Protein AF-A0A6A7RYR0-F1 (afdb_monomer)

Radius of gyration: 23.2 Å; Cα contacts (8 Å, |Δi|>4): 75; chains: 1; bounding box: 50×31×77 Å

Secondary structure (DSSP, 8-state):
-HHHHHHHHHHHHHHHHTTHHHHHHHHHHHHHHHHHHHHHHHHHHTHHHHHHHHHTT--HHHHHHHHHHHHHHHHHHHHHHHHHHHHHHHHHIIIIIHHHHHSS-------HHHHHHHHHHHHHHHHHHHHHHHHHHHHSHHHHHHHTT-

Solvent-accessible surface area (backbone atoms only — not comparable to full-atom values): 8201 Å² total; per-residue (Å²): 111,74,70,60,55,52,52,53,53,50,55,56,52,50,58,69,53,52,64,51,55,60,52,51,50,50,52,51,49,53,53,50,51,51,51,38,51,52,48,33,49,58,49,62,77,40,40,66,60,55,40,55,46,44,73,75,67,52,56,71,64,58,56,39,51,51,45,31,50,51,31,43,50,54,46,50,52,51,48,54,52,50,51,54,50,50,52,51,52,52,47,43,45,31,71,52,49,33,37,72,75,69,72,46,78,61,81,90,77,78,60,59,68,61,53,52,50,52,50,51,51,51,50,52,48,32,42,51,33,19,51,50,35,38,56,51,55,70,66,51,50,68,61,53,61,58,62,74,73,111

Foldseek 3Di:
DVVVVVVVVVVVVVVVCVVVVVVVVVVLVVVLVVLLVVLLVVLVVCLVVLLVVVVVPDDLVVSLVVSLVVLLVVLVVVLVVVVVVVLVVLCCCQPPVCCVPPVDGDDSDDPVVVSVVSSVVSSVSSNVSSNVSSVVSVVPNPVVVVVVVD

InterPro domains:
  IPR003838 ABC3 transporter permease, C-terminal [PF02687] (27-141)
  IPR051447 Lipoprotein-releasing system transmembrane protein [PTHR30489] (19-147)

Nearest PDB structures (foldseek):
  8igq-assembly1_C  TM=5.993E-01  e=2.215E-01  Mycobacterium tuberculosis
  8idb-assembly1_C  TM=4.844E-01  e=6.840E-01  Mycobacterium tuberculosis

pLDDT: mean 84.67, std 11.2, range [43.19, 96.69]

Sequence (150 aa):
DSATIRRLSLSIFDKSFAVTYPLEAAAMLIGLFGLAVTLAASVWLRARELATLGALGFDRRMLSHAVMLEGALIAAVGLLIGLACGVAIGAILTHVVNPQAFHWRMALAIPWTAVCAGAAITLAAAVLASRYAARQATRLPVAQVLANAQ

Mean predicted aligned error: 8.25 Å

Structure (mmCIF, N/CA/C/O backbone):
data_AF-A0A6A7RYR0-F1
#
_entry.id   AF-A0A6A7RYR0-F1
#
loop_
_atom_site.group_PDB
_atom_site.id
_atom_site.type_symbol
_atom_site.label_atom_id
_atom_site.label_alt_id
_atom_site.label_comp_id
_atom_site.label_asym_id
_atom_site.label_entity_id
_atom_site.label_seq_id
_atom_site.pdbx_PDB_ins_code
_atom_site.Cartn_x
_atom_site.Cartn_y
_atom_site.Cartn_z
_atom_site.occupancy
_atom_site.B_iso_or_equiv
_atom_site.auth_seq_id
_atom_site.auth_comp_id
_atom_site.auth_asym_id
_atom_site.auth_atom_id
_atom_site.pdbx_PDB_model_num
ATOM 1 N N . ASP A 1 1 ? 23.638 -19.159 -36.332 1.00 68.44 1 ASP A N 1
ATOM 2 C CA . ASP A 1 1 ? 22.183 -18.934 -36.321 1.00 68.44 1 ASP A CA 1
ATOM 3 C C . ASP A 1 1 ? 21.849 -17.746 -35.413 1.00 68.44 1 ASP A C 1
ATOM 5 O O . ASP A 1 1 ? 21.912 -17.857 -34.190 1.00 68.44 1 ASP A O 1
ATOM 9 N N . SER A 1 2 ? 21.634 -16.561 -35.991 1.00 74.62 2 SER A N 1
ATOM 10 C CA . SER A 1 2 ? 21.594 -15.277 -35.259 1.00 74.62 2 SER A CA 1
ATOM 11 C C . SER A 1 2 ? 20.428 -15.169 -34.264 1.00 74.62 2 SER A C 1
ATOM 13 O O . SER A 1 2 ? 20.521 -14.451 -33.268 1.00 74.62 2 SER A O 1
ATOM 15 N N . ALA A 1 3 ? 19.349 -15.927 -34.484 1.00 79.38 3 ALA A N 1
ATOM 16 C CA . ALA A 1 3 ? 18.206 -15.999 -33.574 1.00 79.38 3 ALA A CA 1
ATOM 17 C C . ALA A 1 3 ? 18.553 -16.692 -32.244 1.00 79.38 3 ALA A C 1
ATOM 19 O O . ALA A 1 3 ? 18.095 -16.263 -31.183 1.00 79.38 3 ALA A O 1
ATOM 20 N N . THR A 1 4 ? 19.398 -17.723 -32.284 1.00 79.44 4 THR A N 1
ATOM 21 C CA . THR A 1 4 ? 19.817 -18.490 -31.102 1.00 79.44 4 THR A CA 1
ATOM 22 C C . THR A 1 4 ? 20.769 -17.678 -30.230 1.00 79.44 4 THR A C 1
ATOM 24 O O . THR A 1 4 ? 20.585 -17.629 -29.015 1.00 79.44 4 THR A O 1
ATOM 27 N N . ILE A 1 5 ? 21.713 -16.952 -30.845 1.00 80.94 5 ILE A N 1
ATOM 28 C CA . ILE A 1 5 ? 22.624 -16.046 -30.126 1.00 80.94 5 ILE A CA 1
ATOM 29 C C . ILE A 1 5 ? 21.841 -14.909 -29.455 1.00 80.94 5 ILE A C 1
ATOM 31 O O . ILE A 1 5 ? 22.053 -14.648 -28.276 1.00 80.94 5 ILE A O 1
ATOM 35 N N . ARG A 1 6 ? 20.858 -14.303 -30.140 1.00 78.44 6 ARG A N 1
ATOM 36 C CA . ARG A 1 6 ? 20.008 -13.253 -29.549 1.00 78.44 6 ARG A CA 1
ATOM 37 C C . ARG A 1 6 ? 19.206 -13.743 -28.337 1.00 78.44 6 ARG A C 1
ATOM 39 O O . ARG A 1 6 ? 19.122 -13.024 -27.347 1.00 78.44 6 ARG A O 1
ATOM 46 N N . ARG A 1 7 ? 18.627 -14.951 -28.382 1.00 81.94 7 ARG A N 1
ATOM 47 C CA . ARG A 1 7 ? 17.884 -15.530 -27.240 1.00 81.94 7 ARG A CA 1
ATOM 48 C C . ARG A 1 7 ? 18.799 -15.847 -26.058 1.00 81.94 7 ARG A C 1
ATOM 50 O O . ARG A 1 7 ? 18.430 -15.566 -24.922 1.00 81.94 7 ARG A O 1
ATOM 57 N N . LEU A 1 8 ? 19.993 -16.380 -26.326 1.00 81.25 8 LEU A N 1
ATOM 58 C CA . LEU A 1 8 ? 21.016 -16.613 -25.305 1.00 81.25 8 LEU A CA 1
ATOM 59 C C . LEU A 1 8 ? 21.443 -15.298 -24.639 1.00 81.25 8 LEU A C 1
ATOM 61 O O . LEU A 1 8 ? 21.402 -15.216 -23.413 1.00 81.25 8 LEU A O 1
ATOM 65 N N . SER A 1 9 ? 21.741 -14.254 -25.422 1.00 80.56 9 SER A N 1
ATOM 66 C CA . SER A 1 9 ? 22.081 -12.923 -24.901 1.00 80.56 9 SER A CA 1
ATOM 67 C C . SER A 1 9 ? 20.959 -12.317 -24.055 1.00 80.56 9 SER A C 1
ATOM 69 O O . SER A 1 9 ? 21.240 -11.820 -22.968 1.00 80.56 9 SER A O 1
ATOM 71 N N . LEU A 1 10 ? 19.698 -12.403 -24.499 1.00 80.19 10 LEU A N 1
ATOM 72 C CA . LEU A 1 10 ? 18.553 -11.904 -23.727 1.00 80.19 10 LEU A CA 1
ATOM 73 C C . LEU A 1 10 ? 18.361 -12.682 -22.417 1.00 80.19 10 LEU A C 1
ATOM 75 O O . LEU A 1 10 ? 18.177 -12.070 -21.376 1.00 80.19 10 LEU A O 1
ATOM 79 N N . SER A 1 11 ? 18.512 -14.010 -22.421 1.00 79.19 11 SER A N 1
ATOM 80 C CA . SER A 1 11 ? 18.363 -14.812 -21.196 1.00 79.19 11 SER A CA 1
ATOM 81 C C . SER A 1 11 ? 19.460 -14.567 -20.150 1.00 79.19 11 SER A C 1
ATOM 83 O O . SER A 1 11 ? 19.214 -14.680 -18.949 1.00 79.19 11 SER A O 1
ATOM 85 N N . ILE A 1 12 ? 20.685 -14.256 -20.594 1.00 77.75 12 ILE A N 1
ATOM 86 C CA . ILE A 1 12 ? 21.796 -13.892 -19.704 1.00 77.75 12 ILE A CA 1
ATOM 87 C C . ILE A 1 12 ? 21.543 -12.498 -19.127 1.00 77.75 12 ILE A C 1
ATOM 89 O O . ILE A 1 12 ? 21.713 -12.300 -17.927 1.00 77.75 12 ILE A O 1
ATOM 93 N N . PHE A 1 13 ? 21.073 -11.569 -19.962 1.00 75.94 13 PHE A N 1
ATOM 94 C CA . PHE A 1 13 ? 20.689 -10.225 -19.544 1.00 75.94 13 PHE A CA 1
ATOM 95 C C . PHE A 1 13 ? 19.556 -10.257 -18.506 1.00 75.94 13 PHE A C 1
ATOM 97 O O . PHE A 1 13 ? 19.715 -9.690 -17.430 1.00 75.94 13 PHE A O 1
ATOM 104 N N . ASP A 1 14 ? 18.476 -11.006 -18.748 1.00 78.50 14 ASP A N 1
ATOM 105 C CA . ASP A 1 14 ? 17.348 -11.138 -17.811 1.00 78.50 14 ASP A CA 1
ATOM 106 C C . ASP A 1 14 ? 17.788 -11.669 -16.438 1.00 78.50 14 ASP A C 1
ATOM 108 O O . ASP A 1 14 ? 17.335 -11.187 -15.399 1.00 78.50 14 ASP A O 1
ATOM 112 N N . LYS A 1 15 ? 18.728 -12.624 -16.404 1.00 79.62 15 LYS A N 1
ATOM 113 C CA . LYS A 1 15 ? 19.291 -13.139 -15.145 1.00 79.62 15 LYS A CA 1
ATOM 114 C C . LYS A 1 15 ? 20.058 -12.076 -14.362 1.00 79.62 15 LYS A C 1
ATOM 116 O O . LYS A 1 15 ? 20.001 -12.093 -13.135 1.00 79.62 15 LYS A O 1
ATOM 121 N N . SER A 1 16 ? 20.746 -11.153 -15.034 1.00 76.94 16 SER A N 1
ATOM 122 C CA . SER A 1 16 ? 21.435 -10.043 -14.365 1.00 76.94 16 SER A CA 1
ATOM 123 C C . SER A 1 16 ? 20.457 -9.065 -13.706 1.00 76.94 16 SER A C 1
ATOM 125 O O . SER A 1 16 ? 20.764 -8.552 -12.634 1.00 76.94 16 SER A O 1
ATOM 127 N N . PHE A 1 17 ? 19.268 -8.856 -14.283 1.00 75.50 17 PHE A N 1
ATOM 128 C CA . PHE A 1 17 ? 18.212 -8.030 -13.675 1.00 75.50 17 PHE A CA 1
ATOM 129 C C . PHE A 1 17 ? 17.339 -8.791 -12.671 1.00 75.50 17 PHE A C 1
ATOM 131 O O . PHE A 1 17 ? 16.654 -8.171 -11.858 1.00 75.50 17 PHE A O 1
ATOM 138 N N . ALA A 1 18 ? 17.398 -10.126 -12.654 1.00 83.19 18 ALA A N 1
ATOM 139 C CA . ALA A 1 18 ? 16.584 -10.943 -11.759 1.00 83.19 18 ALA A CA 1
ATOM 140 C C . ALA A 1 18 ? 16.847 -10.671 -10.269 1.00 83.19 18 ALA A C 1
ATOM 142 O O . ALA A 1 18 ? 15.956 -10.870 -9.448 1.00 83.19 18 ALA A O 1
ATOM 143 N N . VAL A 1 19 ? 18.044 -10.185 -9.917 1.00 87.38 19 VAL A N 1
ATOM 144 C CA . VAL A 1 19 ? 18.402 -9.800 -8.541 1.00 87.38 19 VAL A CA 1
ATOM 145 C C . VAL A 1 19 ? 17.624 -8.576 -8.043 1.00 87.38 19 VAL A C 1
ATOM 147 O O . VAL A 1 19 ? 17.463 -8.394 -6.838 1.00 87.38 19 VAL A O 1
ATOM 150 N N . THR A 1 20 ? 17.094 -7.750 -8.947 1.00 87.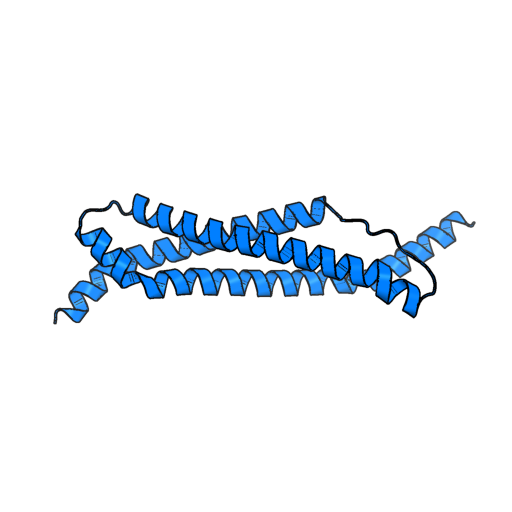88 20 THR A N 1
ATOM 151 C CA . THR A 1 20 ? 16.313 -6.565 -8.581 1.00 87.88 20 THR A CA 1
ATOM 152 C C . THR A 1 20 ? 14.925 -6.940 -8.061 1.00 87.88 20 THR A C 1
ATOM 154 O O . THR A 1 20 ? 14.461 -6.313 -7.114 1.00 87.88 20 THR A O 1
ATOM 157 N N . TYR A 1 21 ? 14.293 -7.996 -8.583 1.00 87.62 21 TYR A N 1
ATOM 158 C CA . TYR A 1 21 ? 12.962 -8.433 -8.136 1.00 87.62 21 TYR A CA 1
ATOM 159 C C . TYR A 1 21 ? 12.869 -8.792 -6.640 1.00 87.62 21 TYR A C 1
ATOM 161 O O . TYR A 1 21 ? 11.939 -8.326 -5.982 1.00 87.62 21 TYR A O 1
ATOM 169 N N . PRO A 1 22 ? 13.785 -9.581 -6.041 1.00 91.38 22 PRO A N 1
ATOM 170 C CA . PRO A 1 22 ? 13.735 -9.842 -4.605 1.00 91.38 22 PRO A CA 1
ATOM 171 C C . PRO A 1 22 ? 14.035 -8.589 -3.773 1.00 91.38 22 PRO A C 1
ATOM 173 O O . PRO A 1 22 ? 13.458 -8.437 -2.698 1.00 91.38 22 PRO A O 1
ATOM 176 N N . LEU A 1 23 ? 14.886 -7.674 -4.258 1.00 92.88 23 LEU A N 1
ATOM 177 C CA . LEU A 1 23 ? 15.144 -6.403 -3.576 1.00 92.88 23 LEU A CA 1
ATOM 178 C C . LEU A 1 23 ? 13.904 -5.498 -3.589 1.00 92.88 23 LEU A C 1
ATOM 180 O O . LEU A 1 23 ? 13.560 -4.911 -2.565 1.00 92.88 23 LEU A O 1
ATOM 184 N N . GLU A 1 24 ? 13.207 -5.429 -4.722 1.00 90.50 24 GLU A N 1
ATOM 185 C CA . GLU A 1 24 ? 11.920 -4.748 -4.863 1.00 90.50 24 GLU A CA 1
ATOM 186 C C . GLU A 1 24 ? 10.878 -5.348 -3.912 1.00 90.50 24 GLU A C 1
ATOM 188 O O . GLU A 1 24 ? 10.244 -4.617 -3.152 1.00 90.50 24 GLU A O 1
ATOM 193 N N . ALA A 1 25 ? 10.754 -6.677 -3.882 1.00 91.56 25 ALA A N 1
ATOM 194 C CA . ALA A 1 25 ? 9.840 -7.367 -2.979 1.00 91.56 25 ALA A CA 1
ATOM 195 C C . ALA A 1 25 ? 10.162 -7.074 -1.504 1.00 91.56 25 ALA A C 1
ATOM 197 O O . ALA A 1 25 ? 9.257 -6.795 -0.718 1.00 91.56 25 ALA A O 1
ATOM 198 N N . ALA A 1 26 ? 11.442 -7.075 -1.122 1.00 95.56 26 ALA A N 1
ATOM 199 C CA . ALA A 1 26 ? 11.870 -6.719 0.228 1.00 95.56 26 ALA A CA 1
ATOM 200 C C . ALA A 1 26 ? 11.530 -5.260 0.573 1.00 95.56 26 ALA A C 1
ATOM 202 O O . ALA A 1 26 ? 10.976 -4.996 1.640 1.00 95.56 26 ALA A O 1
ATOM 203 N N . ALA A 1 27 ? 11.797 -4.316 -0.334 1.00 93.38 27 ALA A N 1
ATOM 204 C CA . ALA A 1 27 ? 11.445 -2.910 -0.148 1.00 93.38 27 ALA A CA 1
ATOM 205 C C . ALA A 1 27 ? 9.928 -2.723 0.010 1.00 93.38 27 ALA A C 1
ATOM 207 O O . ALA A 1 27 ? 9.475 -1.998 0.899 1.00 93.38 27 ALA A O 1
ATOM 208 N N . MET A 1 28 ? 9.142 -3.431 -0.802 1.00 92.88 28 MET A N 1
ATOM 209 C CA . MET A 1 28 ? 7.686 -3.416 -0.728 1.00 92.88 28 MET A CA 1
ATOM 210 C C . MET A 1 28 ? 7.184 -3.971 0.611 1.00 92.88 28 MET A C 1
ATOM 212 O O . MET A 1 28 ? 6.314 -3.365 1.234 1.00 92.88 28 MET A O 1
ATOM 216 N N . LEU A 1 29 ? 7.765 -5.072 1.101 1.00 95.19 29 LEU A N 1
ATOM 217 C CA . LEU A 1 29 ? 7.442 -5.644 2.412 1.00 95.19 29 LEU A CA 1
ATOM 218 C C . LEU A 1 29 ? 7.753 -4.678 3.558 1.00 95.19 29 LEU A C 1
ATOM 220 O O . LEU A 1 29 ? 6.920 -4.500 4.445 1.00 95.19 29 LEU A O 1
ATOM 224 N N . ILE A 1 30 ? 8.921 -4.031 3.532 1.00 96.12 30 ILE A N 1
ATOM 225 C CA . ILE A 1 30 ? 9.319 -3.046 4.548 1.00 96.12 30 ILE A CA 1
ATOM 226 C C . ILE A 1 30 ? 8.347 -1.862 4.548 1.00 96.12 30 ILE A C 1
ATOM 228 O O . ILE A 1 30 ? 7.862 -1.465 5.608 1.00 96.12 30 ILE A O 1
ATOM 232 N N . GLY A 1 31 ? 8.014 -1.330 3.367 1.00 94.69 31 GLY A N 1
ATOM 233 C CA . GLY A 1 31 ? 7.054 -0.235 3.231 1.00 94.69 31 GLY A CA 1
ATOM 234 C C . GLY A 1 31 ? 5.667 -0.608 3.755 1.00 94.69 31 GLY A C 1
ATOM 235 O O . GLY A 1 31 ? 5.048 0.161 4.490 1.00 94.69 31 GLY A O 1
ATOM 236 N N . LEU A 1 32 ? 5.203 -1.820 3.446 1.00 94.25 32 LEU A N 1
ATOM 237 C CA . LEU A 1 32 ? 3.909 -2.321 3.897 1.00 94.25 32 LEU A CA 1
ATOM 238 C C . LEU A 1 32 ? 3.851 -2.533 5.410 1.00 94.25 32 LEU A C 1
ATOM 240 O O . LEU A 1 32 ? 2.856 -2.195 6.054 1.00 94.25 32 LEU A O 1
ATOM 244 N N . PHE A 1 33 ? 4.923 -3.076 5.982 1.00 94.88 33 PHE A N 1
ATOM 245 C CA . PHE A 1 33 ? 5.048 -3.248 7.421 1.00 94.88 33 PHE A CA 1
ATOM 246 C C . PHE A 1 33 ? 5.048 -1.894 8.136 1.00 94.88 33 PHE A C 1
ATOM 248 O O . PHE A 1 33 ? 4.296 -1.708 9.091 1.00 94.88 33 PHE A O 1
ATOM 255 N N . GLY A 1 34 ? 5.815 -0.925 7.627 1.00 94.69 34 GLY A N 1
ATOM 256 C CA . GLY A 1 34 ? 5.816 0.448 8.129 1.00 94.69 34 GLY A CA 1
ATOM 257 C C . GLY A 1 34 ? 4.422 1.073 8.096 1.00 94.69 34 GLY A C 1
ATOM 258 O O . GLY A 1 34 ? 3.954 1.574 9.115 1.00 94.69 34 GLY A O 1
ATOM 259 N N . LEU A 1 35 ? 3.712 0.949 6.969 1.00 94.12 35 LEU A N 1
ATOM 260 C CA . LEU A 1 35 ? 2.330 1.415 6.832 1.00 94.12 35 LEU A CA 1
ATOM 261 C C . LEU A 1 35 ? 1.406 0.784 7.884 1.00 94.12 35 LEU A C 1
ATOM 263 O O . LEU A 1 35 ? 0.647 1.495 8.543 1.00 94.12 35 LEU A O 1
ATOM 267 N N . ALA A 1 36 ? 1.480 -0.536 8.075 1.00 91.81 36 ALA A N 1
ATOM 268 C CA . ALA A 1 36 ? 0.661 -1.238 9.059 1.00 91.81 36 ALA A CA 1
ATOM 269 C C . ALA A 1 36 ? 0.946 -0.767 10.494 1.00 91.81 36 ALA A C 1
ATOM 271 O O . ALA A 1 36 ? 0.010 -0.545 11.265 1.00 91.81 36 ALA A O 1
ATOM 272 N N . VAL A 1 37 ? 2.222 -0.567 10.841 1.00 93.06 37 VAL A N 1
ATOM 273 C CA . VAL A 1 37 ? 2.638 -0.042 12.149 1.00 93.06 37 VAL A CA 1
ATOM 274 C C . VAL A 1 37 ? 2.133 1.384 12.353 1.00 93.06 37 VAL A C 1
ATOM 276 O O . VAL A 1 37 ? 1.574 1.679 13.408 1.00 93.06 37 VAL A O 1
ATOM 279 N N . THR A 1 38 ? 2.261 2.259 11.355 1.00 93.12 38 THR A N 1
ATOM 280 C CA . THR A 1 38 ? 1.773 3.643 11.432 1.00 93.12 38 THR A CA 1
ATOM 281 C C . THR A 1 38 ? 0.259 3.702 11.620 1.00 93.12 38 THR A C 1
ATOM 283 O O . THR A 1 38 ? -0.219 4.438 12.481 1.00 93.12 38 THR A O 1
ATOM 286 N N . LEU A 1 39 ? -0.500 2.905 10.862 1.00 91.94 39 LEU A N 1
ATOM 287 C CA . LEU A 1 39 ? -1.959 2.837 10.987 1.00 91.94 39 LEU A CA 1
ATOM 288 C C . LEU A 1 39 ? -2.401 2.240 12.324 1.00 91.94 39 LEU A C 1
ATOM 290 O O . LEU A 1 39 ? -3.395 2.674 12.898 1.00 91.94 39 LEU A O 1
ATOM 294 N N . ALA A 1 40 ? -1.675 1.251 12.844 1.00 89.94 40 ALA A N 1
ATOM 295 C CA . ALA A 1 40 ? -1.934 0.757 14.186 1.00 89.94 40 ALA A CA 1
ATOM 296 C C . ALA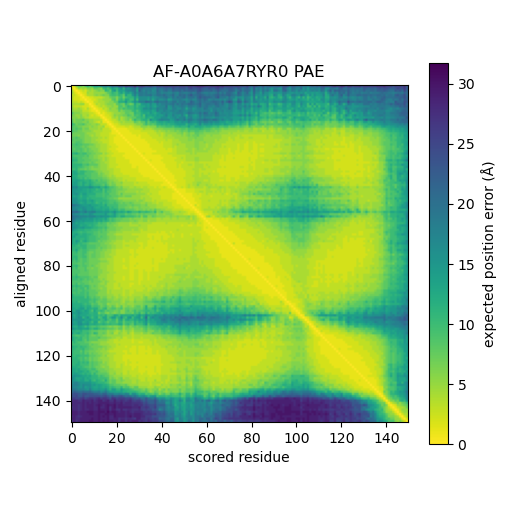 A 1 40 ? -1.691 1.876 15.208 1.00 89.94 40 ALA A C 1
ATOM 298 O O . ALA A 1 40 ? -2.581 2.190 15.996 1.00 89.94 40 ALA A O 1
ATOM 299 N N . ALA A 1 41 ? -0.520 2.513 15.162 1.00 90.44 41 ALA A N 1
ATOM 300 C CA . ALA A 1 41 ? -0.144 3.577 16.082 1.00 90.44 41 ALA A CA 1
ATOM 301 C C . ALA A 1 41 ? -1.150 4.740 16.078 1.00 90.44 41 ALA A C 1
ATOM 303 O O . ALA A 1 41 ? -1.549 5.183 17.152 1.00 90.44 41 ALA A O 1
ATOM 304 N N . SER A 1 42 ? -1.626 5.192 14.910 1.00 90.31 42 SER A N 1
ATOM 305 C CA . SER A 1 42 ? -2.601 6.292 14.830 1.00 90.31 42 SER A CA 1
ATOM 306 C C . SER A 1 42 ? -3.894 5.987 15.592 1.00 90.31 42 SER A C 1
ATOM 308 O O . SER A 1 42 ? -4.421 6.851 16.294 1.00 90.31 42 SER A O 1
ATOM 310 N N . VAL A 1 43 ? -4.365 4.740 15.529 1.00 87.75 43 VAL A N 1
ATOM 311 C CA . VAL A 1 43 ? -5.547 4.280 16.266 1.00 87.75 43 VAL A CA 1
ATOM 312 C C . VAL A 1 43 ? -5.270 4.201 17.766 1.00 87.75 43 VAL A C 1
ATOM 314 O O . VAL A 1 43 ? -6.109 4.616 18.563 1.00 87.75 43 VAL A O 1
ATOM 317 N N . TRP A 1 44 ? -4.096 3.703 18.164 1.00 85.38 44 TRP A N 1
ATOM 318 C CA . TRP A 1 44 ? -3.698 3.627 19.572 1.00 85.38 44 TRP A CA 1
ATOM 319 C C . TRP A 1 44 ? -3.630 5.009 20.230 1.00 85.38 44 TRP A C 1
ATOM 321 O O . TRP A 1 44 ? -4.157 5.181 21.329 1.00 85.38 44 TRP A O 1
ATOM 331 N N . LEU A 1 45 ? -3.061 6.008 19.546 1.00 87.62 45 LEU A N 1
ATOM 332 C CA . LEU A 1 45 ? -3.009 7.385 20.050 1.00 87.62 45 LEU A CA 1
ATOM 333 C C . LEU A 1 45 ? -4.410 7.986 20.259 1.00 87.62 45 LEU A C 1
ATOM 335 O O . LEU A 1 45 ? -4.607 8.775 21.180 1.00 87.62 45 LEU A O 1
ATOM 339 N N . ARG A 1 46 ? -5.392 7.586 19.444 1.00 87.81 46 ARG A N 1
ATOM 340 C CA . ARG A 1 46 ? -6.780 8.072 19.510 1.00 87.81 46 ARG A CA 1
ATOM 341 C C . ARG A 1 46 ? -7.732 7.143 20.264 1.00 87.81 46 ARG A C 1
ATOM 343 O O . ARG A 1 46 ? -8.937 7.386 20.294 1.00 87.81 46 ARG A O 1
ATOM 350 N N . ALA A 1 47 ? -7.231 6.096 20.921 1.00 82.69 47 ALA A N 1
ATOM 351 C CA . ALA A 1 47 ? -8.076 5.109 21.594 1.00 82.69 47 ALA A CA 1
ATOM 352 C C . ALA A 1 47 ? -8.992 5.738 22.661 1.00 82.69 47 ALA A C 1
ATOM 354 O O . ALA A 1 47 ? -10.142 5.326 22.811 1.00 82.69 47 ALA A O 1
ATOM 355 N N . ARG A 1 48 ? -8.513 6.776 23.364 1.00 81.12 48 ARG A N 1
ATOM 356 C CA . ARG A 1 48 ? -9.303 7.508 24.365 1.00 81.12 48 ARG A CA 1
ATOM 357 C C . ARG A 1 48 ? -10.447 8.310 23.736 1.00 81.12 48 ARG A C 1
ATOM 359 O O . ARG A 1 48 ? -11.543 8.300 24.282 1.00 81.12 48 ARG A O 1
ATOM 366 N N . GLU A 1 49 ? -10.216 8.944 22.589 1.00 85.44 49 GLU A N 1
ATOM 367 C CA . GLU A 1 49 ? -11.247 9.678 21.835 1.00 85.44 49 GLU A CA 1
ATOM 368 C C . GLU A 1 49 ? -12.311 8.724 21.274 1.00 85.44 49 GLU A C 1
ATOM 370 O O . GLU A 1 49 ? -13.510 8.987 21.331 1.00 85.44 49 GLU A O 1
ATOM 375 N N . LEU A 1 50 ? -11.890 7.556 20.782 1.00 83.56 50 LEU A N 1
ATOM 376 C CA . LEU A 1 50 ? -12.816 6.518 20.328 1.00 83.56 50 LEU A CA 1
ATOM 377 C C . LEU A 1 50 ? -13.646 5.952 21.492 1.00 83.56 50 LEU A C 1
ATOM 379 O O . LEU A 1 50 ? -14.830 5.663 21.325 1.00 83.56 50 LEU A O 1
ATOM 383 N N . ALA A 1 51 ? -13.055 5.825 22.683 1.00 81.44 51 ALA A N 1
ATOM 384 C CA . ALA A 1 51 ? -13.765 5.384 23.880 1.00 81.44 51 ALA A CA 1
ATOM 385 C C . ALA A 1 51 ? -14.818 6.403 24.345 1.00 81.44 51 ALA A C 1
ATOM 387 O O . ALA A 1 51 ? -15.933 6.005 24.685 1.00 81.44 51 ALA A O 1
ATOM 388 N N . THR A 1 52 ? -14.509 7.706 24.320 1.00 85.44 52 THR A N 1
ATOM 389 C CA . THR A 1 52 ? -15.481 8.753 24.676 1.00 85.44 52 THR A CA 1
ATOM 390 C C . THR A 1 52 ? -16.640 8.805 23.683 1.00 85.44 52 THR A C 1
ATOM 392 O O . THR A 1 52 ? -17.791 8.887 24.104 1.00 85.44 52 THR A O 1
ATOM 395 N N . LEU A 1 53 ? -16.375 8.662 22.380 1.00 85.00 53 LEU A N 1
ATOM 396 C CA . LEU A 1 53 ? -17.426 8.540 21.361 1.00 85.00 53 LEU A CA 1
ATOM 397 C C . LEU A 1 53 ? -18.290 7.288 21.576 1.00 85.00 53 LEU A C 1
ATOM 399 O O . LEU A 1 53 ? -19.512 7.353 21.460 1.00 85.00 53 LEU A O 1
ATOM 403 N N . GLY A 1 54 ? -17.683 6.162 21.958 1.00 82.81 54 GLY A N 1
ATOM 404 C CA . GLY A 1 54 ? -18.420 4.951 22.326 1.00 82.81 54 GLY A CA 1
ATOM 405 C C . GLY A 1 54 ? -19.337 5.149 23.540 1.00 82.81 54 GLY A C 1
ATOM 406 O O . GLY A 1 54 ? -20.459 4.646 23.544 1.00 82.81 54 GLY A O 1
ATOM 407 N N . ALA A 1 55 ? -18.903 5.920 24.542 1.00 82.69 55 ALA A N 1
ATOM 408 C CA . ALA A 1 55 ? -19.711 6.244 25.721 1.00 82.69 55 ALA A CA 1
ATOM 409 C C . ALA A 1 55 ? -20.903 7.169 25.405 1.00 82.69 55 ALA A C 1
ATOM 411 O O . ALA A 1 55 ? -21.924 7.104 26.083 1.00 82.69 55 ALA A O 1
ATOM 412 N N . LEU A 1 56 ? -20.804 7.981 24.347 1.00 85.88 56 LEU A N 1
ATOM 413 C CA . LEU A 1 56 ? -21.896 8.821 23.837 1.00 85.88 56 LEU A CA 1
ATOM 414 C C . LEU A 1 56 ? -22.940 8.038 23.016 1.00 85.88 56 LEU A C 1
ATOM 416 O O . LEU A 1 56 ? -23.901 8.629 22.530 1.00 85.88 56 LEU A O 1
ATOM 420 N N . GLY A 1 57 ? -22.773 6.719 22.860 1.00 84.19 57 GLY A N 1
ATOM 421 C CA . GLY A 1 57 ? -23.741 5.846 22.191 1.00 84.19 57 GLY A CA 1
ATOM 422 C C . GLY A 1 57 ? -23.488 5.619 20.699 1.00 84.19 57 GLY A C 1
ATOM 423 O O . GLY A 1 57 ? -24.353 5.069 20.019 1.00 84.19 57 GLY A O 1
ATOM 424 N N . PHE A 1 58 ? -22.322 6.003 20.168 1.00 84.44 58 PHE A N 1
ATOM 425 C CA . PHE A 1 58 ? -21.975 5.682 18.782 1.00 84.44 58 PHE A CA 1
ATOM 426 C C . PHE A 1 58 ? -21.789 4.172 18.577 1.00 84.44 58 PHE A C 1
ATOM 428 O O . PHE A 1 58 ? -21.127 3.489 19.362 1.00 84.44 58 PHE A O 1
ATOM 435 N N . ASP A 1 59 ? -22.332 3.652 17.471 1.00 84.31 59 ASP A N 1
ATOM 436 C CA . ASP A 1 59 ? -22.229 2.230 17.143 1.00 84.31 59 ASP A CA 1
ATOM 437 C C . ASP A 1 59 ? -20.780 1.815 16.824 1.00 84.31 59 ASP A C 1
ATOM 439 O O . ASP A 1 59 ? -20.035 2.498 16.113 1.00 84.31 59 ASP A O 1
ATOM 443 N N . ARG A 1 60 ? -20.383 0.626 17.292 1.00 80.12 60 ARG A N 1
ATOM 444 C CA . ARG A 1 60 ? -19.031 0.070 17.105 1.00 80.12 60 ARG A CA 1
ATOM 445 C C . ARG A 1 60 ? -18.682 -0.113 15.628 1.00 80.12 60 ARG A C 1
ATOM 447 O O . ARG A 1 60 ? -17.510 -0.011 15.260 1.00 80.12 60 ARG A O 1
ATOM 454 N N . ARG A 1 61 ? -19.678 -0.376 14.771 1.00 84.38 61 ARG A N 1
ATOM 455 C CA . ARG A 1 61 ? -19.470 -0.489 13.317 1.00 84.38 61 ARG A CA 1
ATOM 456 C C . ARG A 1 61 ? -19.153 0.863 12.695 1.00 84.38 61 ARG A C 1
ATOM 458 O O . ARG A 1 61 ? -18.283 0.930 11.834 1.00 84.38 61 ARG A O 1
ATOM 465 N N . MET A 1 62 ? -19.799 1.930 13.161 1.00 86.12 62 MET A N 1
ATOM 466 C CA . MET A 1 62 ? -19.543 3.288 12.685 1.00 86.12 62 MET A CA 1
ATOM 467 C C . MET A 1 62 ? -18.121 3.740 13.035 1.00 86.12 62 MET A C 1
ATOM 469 O O . MET A 1 62 ? -17.405 4.212 12.154 1.00 86.12 62 MET A O 1
ATOM 473 N N . LEU A 1 63 ? -17.664 3.490 14.269 1.00 85.69 63 LEU A N 1
ATOM 474 C CA . LEU A 1 63 ? -16.274 3.756 14.669 1.00 85.69 63 LEU A CA 1
ATOM 475 C C . LEU A 1 63 ? -15.275 2.937 13.839 1.00 85.69 63 LEU A C 1
ATOM 477 O O . LEU A 1 63 ? -14.278 3.469 13.356 1.00 85.69 63 LEU A O 1
ATOM 481 N N . SER A 1 64 ? -15.558 1.649 13.621 1.00 85.44 64 SER A N 1
ATOM 482 C CA . SER A 1 64 ? -14.712 0.787 12.789 1.00 85.44 64 SER A CA 1
ATOM 483 C C . SER A 1 64 ? -14.626 1.283 11.342 1.00 85.44 64 SER A C 1
ATOM 485 O O . SER A 1 64 ? -13.543 1.272 10.762 1.00 85.44 64 SER A O 1
ATOM 487 N N . HIS A 1 65 ? -15.739 1.714 10.743 1.00 89.25 65 HIS A N 1
ATOM 488 C CA . HIS A 1 65 ? -15.745 2.267 9.387 1.00 89.25 65 HIS A CA 1
ATOM 489 C C . HIS A 1 65 ? -14.990 3.593 9.297 1.00 89.25 65 HIS A C 1
ATOM 491 O O . HIS A 1 65 ? -14.268 3.795 8.325 1.00 89.25 65 HIS A O 1
ATOM 497 N N . ALA A 1 66 ? -15.096 4.459 10.308 1.00 89.25 66 ALA A N 1
ATOM 498 C CA . ALA A 1 66 ? -14.347 5.712 10.347 1.00 89.25 66 ALA A CA 1
ATOM 499 C C . ALA A 1 66 ? -12.828 5.460 10.333 1.00 89.25 66 ALA A C 1
ATOM 501 O O . ALA A 1 66 ? -12.119 6.033 9.509 1.00 89.25 66 ALA A O 1
ATOM 502 N N . VAL A 1 67 ? -12.344 4.524 11.157 1.00 89.50 67 VAL A N 1
ATOM 503 C CA . VAL A 1 67 ? -10.922 4.128 11.190 1.00 89.50 67 VAL A CA 1
ATOM 504 C C . VAL A 1 67 ? -10.471 3.502 9.866 1.00 89.50 67 VAL A C 1
ATOM 506 O O . VAL A 1 67 ? -9.368 3.766 9.387 1.00 89.50 67 VAL A O 1
ATOM 509 N N . MET A 1 68 ? -11.316 2.670 9.250 1.00 89.75 68 MET A N 1
ATOM 510 C CA . MET A 1 68 ? -11.022 2.093 7.935 1.00 89.75 68 MET A CA 1
ATOM 511 C C . MET A 1 68 ? -10.923 3.164 6.846 1.00 89.75 68 MET A C 1
ATOM 513 O O . MET A 1 68 ? -10.033 3.079 6.004 1.00 89.75 68 MET A O 1
ATOM 517 N N . LEU A 1 69 ? -11.811 4.161 6.866 1.00 92.12 69 LEU A N 1
ATOM 518 C CA . LEU A 1 69 ? -11.800 5.263 5.909 1.00 92.12 69 LEU A CA 1
ATOM 519 C C . LEU A 1 69 ? -10.559 6.140 6.096 1.00 92.12 69 LEU A C 1
ATOM 521 O O . LEU A 1 69 ? -9.897 6.462 5.116 1.00 92.12 69 LEU A O 1
ATOM 525 N N . GLU A 1 70 ? -10.203 6.468 7.337 1.00 91.50 70 GLU A N 1
ATOM 526 C CA . GLU A 1 70 ? -8.981 7.212 7.642 1.00 91.50 70 GLU A CA 1
ATOM 527 C C . GLU A 1 70 ? -7.740 6.480 7.116 1.00 91.50 70 GLU A C 1
ATOM 529 O O . G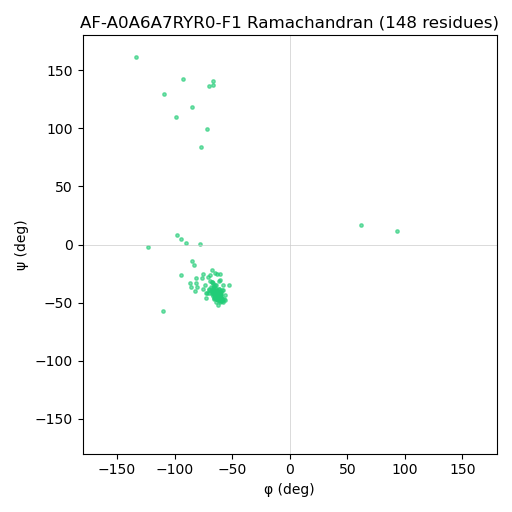LU A 1 70 ? -6.933 7.063 6.393 1.00 91.50 70 GLU A O 1
ATOM 534 N N . GLY A 1 71 ? -7.616 5.182 7.404 1.00 92.44 71 GLY A N 1
ATOM 535 C CA . GLY A 1 71 ? -6.485 4.398 6.918 1.00 92.44 71 GLY A CA 1
ATOM 536 C C . GLY A 1 71 ?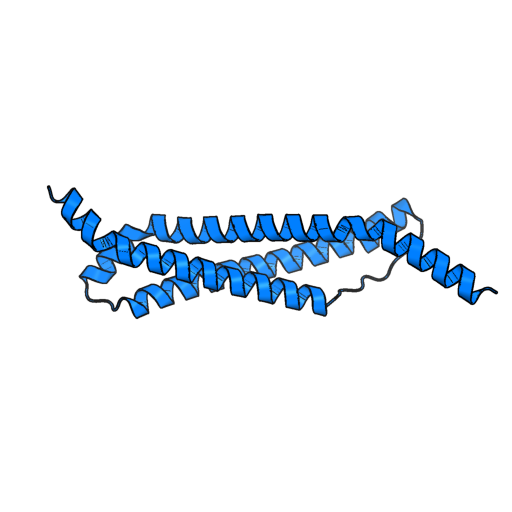 -6.443 4.262 5.397 1.00 92.44 71 GLY A C 1
ATOM 537 O O . GLY A 1 71 ? -5.367 4.352 4.807 1.00 92.44 71 GLY A O 1
ATOM 538 N N . ALA A 1 72 ? -7.601 4.116 4.749 1.00 92.19 72 ALA A N 1
ATOM 539 C CA . ALA A 1 72 ? -7.696 4.098 3.293 1.00 92.19 72 ALA A CA 1
ATOM 540 C C . ALA A 1 72 ? -7.269 5.437 2.673 1.00 92.19 72 ALA A C 1
ATOM 542 O O . ALA A 1 72 ? -6.556 5.438 1.673 1.00 92.19 72 ALA A O 1
ATOM 543 N N . LEU A 1 73 ? -7.649 6.568 3.277 1.00 94.00 73 LEU A N 1
ATOM 544 C CA . LEU A 1 73 ? -7.244 7.900 2.824 1.00 94.00 73 LEU A CA 1
ATOM 545 C C . LEU A 1 73 ? -5.736 8.117 2.984 1.00 94.00 73 LEU A C 1
ATOM 547 O O . LEU A 1 73 ? -5.084 8.555 2.039 1.00 94.00 73 LEU A O 1
ATOM 551 N N . ILE A 1 74 ? -5.168 7.756 4.139 1.00 93.88 74 ILE A N 1
ATOM 552 C CA . ILE A 1 74 ? -3.720 7.844 4.385 1.00 93.88 74 ILE A CA 1
ATOM 553 C C . ILE A 1 74 ? -2.957 7.001 3.357 1.00 93.88 74 ILE A C 1
ATOM 555 O O . ILE A 1 74 ? -2.004 7.484 2.743 1.00 93.88 74 ILE A O 1
ATOM 559 N N . ALA A 1 75 ? -3.397 5.763 3.123 1.00 94.38 75 ALA A N 1
ATOM 560 C CA . ALA A 1 75 ? -2.774 4.880 2.146 1.00 94.38 75 ALA A CA 1
ATOM 561 C C . ALA A 1 75 ? -2.928 5.392 0.708 1.00 94.38 75 ALA A C 1
ATOM 563 O O . ALA A 1 75 ? -1.975 5.312 -0.060 1.00 94.38 75 ALA A O 1
ATOM 564 N N . ALA A 1 76 ? -4.085 5.950 0.342 1.00 95.06 76 ALA A N 1
ATOM 565 C CA . ALA A 1 76 ? -4.311 6.521 -0.982 1.00 95.06 76 ALA A CA 1
ATOM 566 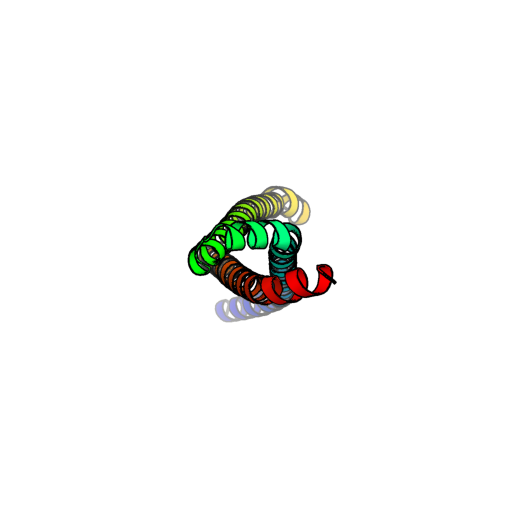C C . ALA A 1 76 ? -3.399 7.728 -1.243 1.00 95.06 76 ALA A C 1
ATOM 568 O O . ALA A 1 76 ? -2.763 7.800 -2.292 1.00 95.06 76 ALA A O 1
ATOM 569 N N . VAL A 1 77 ? -3.278 8.644 -0.278 1.00 96.00 77 VAL A N 1
ATOM 570 C CA . VAL A 1 77 ? -2.369 9.796 -0.379 1.00 96.00 77 VAL A CA 1
ATOM 571 C C . VAL A 1 77 ? -0.917 9.328 -0.462 1.00 96.00 77 VAL A C 1
ATOM 573 O O . VAL A 1 77 ? -0.184 9.762 -1.350 1.00 96.00 77 VAL A O 1
ATOM 576 N N . GLY A 1 78 ? -0.510 8.397 0.405 1.00 94.88 78 GLY A N 1
ATOM 577 C CA . GLY A 1 78 ? 0.832 7.816 0.375 1.00 94.88 78 GLY A CA 1
ATOM 578 C C . GLY A 1 78 ? 1.145 7.125 -0.953 1.00 94.88 78 GLY A C 1
ATOM 579 O O . GLY A 1 78 ? 2.231 7.308 -1.498 1.00 94.88 78 GLY A O 1
ATOM 580 N N . LEU A 1 79 ? 0.181 6.395 -1.518 1.00 95.38 79 LEU A N 1
ATOM 581 C CA . LEU A 1 79 ? 0.306 5.741 -2.816 1.00 95.38 79 LEU A CA 1
ATOM 582 C C . LEU A 1 79 ? 0.462 6.761 -3.950 1.00 95.38 79 LEU A C 1
ATOM 584 O O . LEU A 1 79 ? 1.344 6.594 -4.786 1.00 95.38 79 LEU A O 1
ATOM 588 N N . LEU A 1 80 ? -0.346 7.826 -3.977 1.00 96.25 80 LEU A N 1
ATOM 589 C CA . LEU A 1 80 ? -0.235 8.883 -4.989 1.00 96.25 80 LEU A CA 1
ATOM 590 C C . LEU A 1 80 ? 1.141 9.556 -4.953 1.00 96.25 80 LEU A C 1
ATOM 592 O O . LEU A 1 80 ? 1.775 9.721 -5.995 1.00 96.25 80 LEU A O 1
ATOM 596 N N . ILE A 1 81 ? 1.623 9.892 -3.754 1.00 96.69 81 ILE A N 1
ATOM 597 C CA . ILE A 1 81 ? 2.952 10.484 -3.560 1.00 96.69 81 ILE A CA 1
ATOM 598 C C . ILE A 1 81 ? 4.043 9.491 -3.978 1.00 96.69 81 ILE A C 1
ATOM 600 O O . ILE A 1 81 ? 4.958 9.854 -4.712 1.00 96.69 81 IL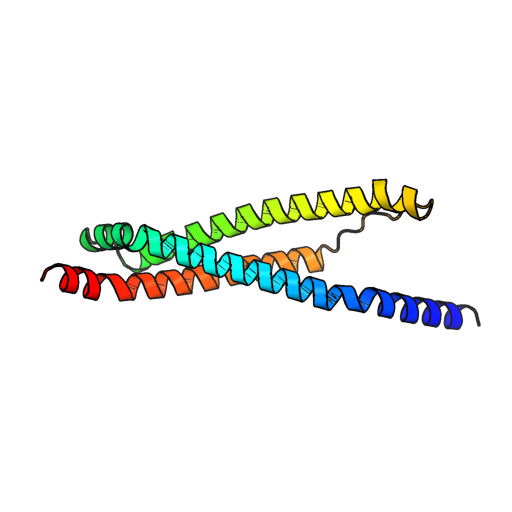E A O 1
ATOM 604 N N . GLY A 1 82 ? 3.932 8.227 -3.563 1.00 94.81 82 GLY A N 1
ATOM 605 C CA . GLY A 1 82 ? 4.884 7.175 -3.911 1.00 94.81 82 GLY A CA 1
ATOM 606 C C . GLY A 1 82 ? 4.976 6.935 -5.418 1.00 94.81 82 GLY A C 1
ATOM 607 O O . GLY A 1 82 ? 6.077 6.845 -5.954 1.00 94.81 82 GLY A O 1
ATOM 608 N N . LEU A 1 83 ? 3.838 6.906 -6.119 1.00 94.56 83 LEU A N 1
ATOM 609 C CA . LEU A 1 83 ? 3.787 6.776 -7.577 1.00 94.56 83 LEU A CA 1
ATOM 610 C C . LEU A 1 83 ? 4.407 7.986 -8.276 1.00 94.56 83 LEU A C 1
ATOM 612 O O . LEU A 1 83 ? 5.216 7.807 -9.186 1.00 94.56 83 LEU A O 1
ATOM 616 N N . ALA A 1 84 ? 4.080 9.205 -7.837 1.00 95.50 84 ALA A N 1
ATOM 617 C CA . ALA A 1 84 ? 4.670 10.422 -8.385 1.00 95.50 84 ALA A CA 1
ATOM 618 C C . ALA A 1 84 ? 6.199 10.432 -8.213 1.00 95.50 84 ALA A C 1
ATOM 620 O O . ALA A 1 84 ? 6.928 10.671 -9.177 1.00 95.50 84 ALA A O 1
ATOM 621 N N . CYS A 1 85 ? 6.692 10.090 -7.019 1.00 95.81 85 CYS A N 1
ATOM 622 C CA . CYS A 1 85 ? 8.121 9.959 -6.743 1.00 95.81 85 CYS A CA 1
ATOM 623 C C . CYS A 1 85 ? 8.773 8.851 -7.579 1.00 95.81 85 CYS A C 1
ATOM 625 O O . CYS A 1 85 ? 9.839 9.070 -8.147 1.00 95.81 85 CYS A O 1
ATOM 627 N N . GLY A 1 86 ? 8.142 7.681 -7.701 1.00 93.00 86 GLY A N 1
ATOM 628 C CA . GLY A 1 86 ? 8.661 6.566 -8.495 1.00 93.00 86 GLY A CA 1
ATOM 629 C C . GLY A 1 86 ? 8.802 6.918 -9.977 1.00 93.00 86 GLY A C 1
ATOM 630 O O . GLY A 1 86 ? 9.849 6.669 -10.574 1.00 93.00 86 GLY A O 1
ATOM 631 N N . VAL A 1 87 ? 7.789 7.571 -10.558 1.00 92.50 87 VAL A N 1
ATOM 632 C CA . VAL A 1 87 ? 7.837 8.063 -11.944 1.00 92.50 87 VAL A CA 1
ATOM 633 C C . VAL A 1 87 ? 8.906 9.143 -12.105 1.00 92.50 87 VAL A C 1
ATOM 635 O O . VAL A 1 87 ? 9.670 9.090 -13.067 1.00 92.50 87 VAL A O 1
ATOM 638 N N . ALA A 1 88 ? 9.014 10.085 -11.162 1.00 94.12 88 ALA A N 1
ATOM 639 C CA . ALA A 1 88 ? 10.038 11.128 -11.200 1.00 94.12 88 ALA A CA 1
ATOM 640 C C . ALA A 1 88 ? 11.458 10.540 -11.150 1.00 94.12 88 ALA A C 1
ATOM 642 O O . ALA A 1 88 ? 12.300 10.897 -11.972 1.00 94.12 88 ALA A O 1
ATOM 643 N N . ILE A 1 89 ? 11.714 9.591 -10.245 1.00 93.19 89 ILE A N 1
ATOM 644 C CA . ILE A 1 89 ? 13.006 8.901 -10.138 1.00 93.19 89 ILE A CA 1
ATOM 645 C C . ILE A 1 89 ? 13.299 8.115 -11.421 1.00 93.19 89 ILE A C 1
ATOM 647 O O . ILE A 1 89 ? 14.398 8.228 -11.962 1.00 93.19 89 ILE A O 1
ATOM 651 N N . GLY A 1 90 ? 12.323 7.375 -11.958 1.00 91.00 90 GLY A N 1
ATOM 652 C CA . GLY A 1 90 ? 12.476 6.651 -13.224 1.00 91.00 90 GLY A CA 1
ATOM 653 C C . GLY A 1 90 ? 12.771 7.574 -14.412 1.00 91.00 90 GLY A C 1
ATOM 654 O O . GLY A 1 90 ? 13.632 7.273 -15.243 1.00 91.00 90 GLY A O 1
ATOM 655 N N . ALA A 1 91 ? 12.118 8.737 -14.473 1.00 90.88 91 ALA A N 1
ATOM 656 C CA . ALA A 1 91 ? 12.381 9.756 -15.485 1.00 90.88 91 ALA A CA 1
ATOM 657 C C . ALA A 1 91 ? 13.797 10.339 -15.351 1.00 90.88 91 ALA A C 1
ATOM 659 O O . ALA A 1 91 ? 14.506 10.455 -16.348 1.00 90.88 91 ALA A O 1
ATOM 660 N N . ILE A 1 92 ? 14.255 10.641 -14.132 1.00 91.00 92 ILE A N 1
ATOM 661 C CA . ILE A 1 92 ? 15.630 11.104 -13.883 1.00 91.00 92 ILE A CA 1
ATOM 662 C C . ILE A 1 92 ? 16.640 10.036 -14.324 1.00 91.00 92 ILE A C 1
ATOM 664 O O . ILE A 1 92 ? 17.615 10.345 -15.013 1.00 91.00 92 ILE A O 1
ATOM 668 N N . LEU A 1 93 ? 16.391 8.769 -13.992 1.00 88.38 93 LEU A N 1
ATOM 669 C CA . LEU A 1 93 ? 17.291 7.671 -14.332 1.00 88.38 93 LEU A CA 1
ATOM 670 C C . LEU A 1 93 ? 17.419 7.481 -15.852 1.00 88.38 93 LEU A C 1
ATOM 672 O O . LEU A 1 93 ? 18.518 7.300 -16.369 1.00 88.38 93 LEU A O 1
ATOM 676 N N . THR A 1 94 ? 16.308 7.581 -16.583 1.00 87.62 94 THR A N 1
ATOM 677 C CA . THR A 1 94 ? 16.271 7.384 -1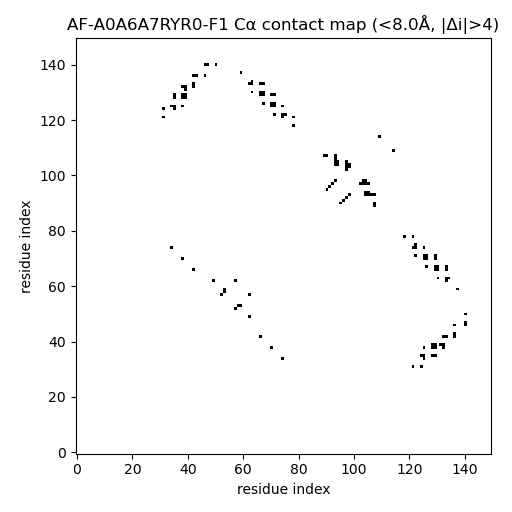8.043 1.00 87.62 94 THR A CA 1
ATOM 678 C C . THR A 1 94 ? 16.736 8.604 -18.842 1.00 87.62 94 THR A C 1
ATOM 680 O O . THR A 1 94 ? 17.402 8.438 -19.866 1.00 87.62 94 THR A O 1
ATOM 683 N N . HIS A 1 95 ? 16.429 9.826 -18.395 1.00 86.38 95 HIS A N 1
ATOM 684 C CA . HIS A 1 95 ? 16.741 11.055 -19.135 1.00 86.38 95 HIS A CA 1
ATOM 685 C C . HIS A 1 95 ? 18.054 11.727 -18.736 1.00 86.38 95 HIS A C 1
ATOM 687 O O . HI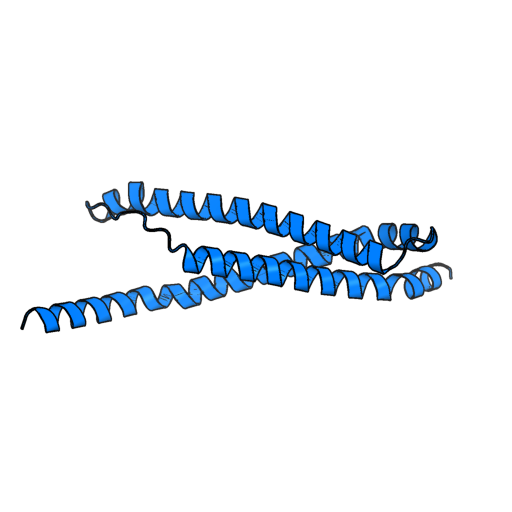S A 1 95 ? 18.626 12.427 -19.573 1.00 86.38 95 HIS A O 1
ATOM 693 N N . VAL A 1 96 ? 18.521 11.538 -17.499 1.00 86.88 96 VAL A N 1
ATOM 694 C CA . VAL A 1 96 ? 19.732 12.190 -16.974 1.00 86.88 96 VAL A CA 1
ATOM 695 C C . VAL A 1 96 ? 20.849 11.170 -16.793 1.00 86.88 96 VAL A C 1
ATOM 697 O O . VAL A 1 96 ? 21.897 11.300 -17.419 1.00 86.88 96 VAL A O 1
ATOM 700 N N . VAL A 1 97 ? 20.608 10.114 -16.011 1.00 85.81 97 VAL A N 1
ATOM 701 C CA . VAL A 1 97 ? 21.663 9.160 -15.632 1.00 85.81 97 VAL A CA 1
ATOM 702 C C . VAL A 1 97 ? 22.067 8.256 -16.801 1.00 85.81 97 VAL A C 1
ATOM 704 O O . VAL A 1 97 ? 23.256 8.099 -17.072 1.00 85.81 97 VAL A O 1
ATOM 707 N N . ASN A 1 98 ? 21.109 7.692 -17.545 1.00 86.38 98 ASN A N 1
ATOM 708 C CA . ASN A 1 98 ? 21.413 6.767 -18.643 1.00 86.38 98 ASN A CA 1
ATOM 709 C C . ASN A 1 98 ? 22.220 7.414 -19.790 1.00 86.38 98 ASN A C 1
ATOM 711 O O . ASN A 1 98 ? 23.205 6.810 -20.222 1.00 86.38 98 ASN A O 1
ATOM 715 N N . PRO A 1 99 ? 21.895 8.637 -20.262 1.00 83.75 99 PRO A N 1
ATOM 716 C CA . PRO A 1 99 ? 22.701 9.304 -21.283 1.00 83.75 99 PRO A CA 1
ATOM 717 C C . PRO A 1 99 ? 24.111 9.648 -20.802 1.00 83.75 99 PRO A C 1
ATOM 719 O O . PRO A 1 99 ? 25.042 9.559 -21.594 1.00 83.75 99 PRO A O 1
ATOM 722 N N . GLN A 1 100 ? 24.281 9.998 -19.523 1.00 85.19 100 GLN A N 1
ATOM 723 C CA . GLN A 1 100 ? 25.594 10.292 -18.939 1.00 85.19 100 GLN A CA 1
ATOM 724 C C . GLN A 1 100 ? 26.464 9.038 -18.791 1.00 85.19 100 GLN A C 1
ATOM 726 O O . GLN A 1 100 ? 27.665 9.095 -19.033 1.00 85.19 100 GLN A O 1
ATOM 731 N N . ALA A 1 101 ? 25.868 7.908 -18.406 1.00 83.00 101 ALA A N 1
ATOM 732 C CA . ALA A 1 101 ? 26.604 6.670 -18.162 1.00 83.00 101 ALA A CA 1
ATOM 733 C C . ALA A 1 101 ? 26.899 5.882 -19.447 1.00 83.00 101 ALA A C 1
ATOM 735 O O . ALA A 1 101 ? 27.985 5.328 -19.600 1.00 83.00 101 ALA A O 1
ATOM 736 N N . PHE A 1 102 ? 25.942 5.819 -20.376 1.00 77.62 102 PHE A N 1
ATOM 737 C CA . PHE A 1 102 ? 26.006 4.893 -21.508 1.00 77.62 102 PHE A CA 1
ATOM 738 C C . PHE A 1 102 ? 25.916 5.571 -22.886 1.00 77.62 102 PHE A C 1
ATOM 740 O O . PHE A 1 102 ? 26.024 4.880 -23.895 1.00 77.62 102 PHE A O 1
ATOM 747 N N . HIS A 1 103 ? 25.740 6.897 -22.960 1.00 79.88 103 HIS A N 1
ATOM 748 C CA . HIS A 1 103 ? 25.630 7.671 -24.212 1.00 79.88 103 HIS A CA 1
ATOM 749 C C . HIS A 1 103 ? 24.436 7.301 -25.119 1.00 79.88 103 HIS A C 1
ATOM 751 O O . HIS A 1 103 ? 24.391 7.685 -26.287 1.00 79.88 103 HIS A O 1
ATOM 757 N N . TRP A 1 104 ? 23.428 6.602 -24.591 1.00 75.81 104 TRP A N 1
ATOM 758 C CA . TRP A 1 104 ? 22.178 6.283 -25.292 1.00 75.81 104 TRP A CA 1
ATOM 759 C C . TRP A 1 104 ? 20.964 6.560 -24.402 1.00 75.81 104 TRP A C 1
ATOM 761 O O . TRP A 1 104 ? 21.075 6.700 -23.183 1.00 75.81 104 TRP A O 1
ATOM 771 N N . ARG A 1 105 ? 19.782 6.677 -25.014 1.00 71.25 105 ARG A N 1
ATOM 772 C CA . ARG A 1 105 ? 18.512 6.920 -24.318 1.00 71.25 105 ARG A CA 1
ATOM 773 C C . ARG A 1 105 ? 17.645 5.671 -24.360 1.00 71.25 105 ARG A C 1
ATOM 775 O O . ARG A 1 105 ? 17.399 5.137 -25.438 1.00 71.25 105 ARG A O 1
ATOM 782 N N . MET A 1 106 ? 17.147 5.254 -23.201 1.00 75.44 106 MET A N 1
ATOM 783 C CA . MET A 1 106 ? 16.037 4.309 -23.116 1.00 75.44 106 MET A CA 1
ATOM 784 C C . MET A 1 106 ? 14.720 5.076 -23.028 1.00 75.44 106 MET A C 1
ATOM 786 O O . MET A 1 106 ? 14.641 6.114 -22.369 1.00 75.44 106 MET A O 1
ATOM 790 N N . ALA A 1 107 ? 13.682 4.559 -23.684 1.00 77.94 107 ALA A N 1
ATOM 791 C CA . ALA A 1 107 ? 12.331 5.067 -23.502 1.00 77.94 107 ALA A CA 1
ATOM 792 C C . ALA A 1 107 ? 11.822 4.688 -22.105 1.00 77.94 107 ALA A C 1
ATOM 794 O O . ALA A 1 107 ? 11.990 3.549 -21.666 1.00 77.94 107 ALA A O 1
ATOM 795 N N . LEU A 1 108 ? 11.176 5.633 -21.420 1.00 81.75 108 LEU A N 1
ATOM 796 C CA . LEU A 1 108 ? 10.513 5.363 -20.151 1.00 81.75 108 LEU A CA 1
ATOM 797 C C . LEU A 1 108 ? 9.252 4.527 -20.413 1.00 81.75 108 LEU A C 1
ATOM 799 O O . LEU A 1 108 ? 8.214 5.051 -20.812 1.00 81.75 108 LEU A O 1
ATOM 803 N N . ALA A 1 109 ? 9.355 3.216 -20.209 1.00 86.12 109 ALA A N 1
ATOM 804 C CA . ALA A 1 109 ? 8.233 2.292 -20.297 1.00 86.12 109 ALA A CA 1
ATOM 805 C C . ALA A 1 109 ? 7.702 2.005 -18.889 1.00 86.12 109 ALA A C 1
ATOM 807 O O . ALA A 1 109 ? 8.364 1.342 -18.093 1.00 86.12 109 ALA A O 1
ATOM 808 N N . ILE A 1 110 ? 6.509 2.513 -18.577 1.00 86.38 110 ILE A N 1
ATOM 809 C CA . ILE A 1 110 ? 5.863 2.283 -17.281 1.00 86.38 110 ILE A CA 1
ATOM 810 C C . ILE A 1 110 ? 5.102 0.949 -17.342 1.00 86.38 110 ILE A C 1
ATOM 812 O O . ILE A 1 110 ? 4.165 0.826 -18.139 1.00 86.38 110 ILE A O 1
ATOM 816 N N . PRO A 1 111 ? 5.453 -0.051 -16.512 1.00 88.56 111 PRO A N 1
ATOM 817 C CA . PRO A 1 111 ? 4.731 -1.315 -16.460 1.00 88.56 111 PRO A CA 1
ATOM 818 C C . PRO A 1 111 ? 3.423 -1.134 -15.680 1.00 88.56 111 PRO A C 1
ATOM 820 O O . PRO A 1 111 ? 3.345 -1.414 -14.485 1.00 88.56 111 PRO A O 1
ATOM 823 N N . TRP A 1 112 ? 2.377 -0.661 -16.363 1.00 91.19 112 TRP A N 1
ATOM 824 C CA . TRP A 1 112 ? 1.069 -0.381 -15.757 1.00 91.19 112 TRP A CA 1
ATOM 825 C C . TRP A 1 112 ? 0.497 -1.564 -14.972 1.00 91.19 112 TRP A C 1
ATOM 827 O O . TRP A 1 112 ? -0.102 -1.367 -13.921 1.00 91.19 112 TRP A O 1
ATOM 837 N N . THR A 1 113 ? 0.730 -2.797 -15.426 1.00 92.12 113 THR A N 1
ATOM 838 C CA . THR A 1 113 ? 0.291 -4.013 -14.728 1.00 92.12 113 THR A CA 1
ATOM 839 C C . THR A 1 113 ? 0.931 -4.158 -13.348 1.00 92.12 113 THR A C 1
ATOM 841 O O . THR A 1 113 ? 0.218 -4.383 -12.373 1.00 92.12 113 THR A O 1
ATOM 844 N N . ALA A 1 114 ? 2.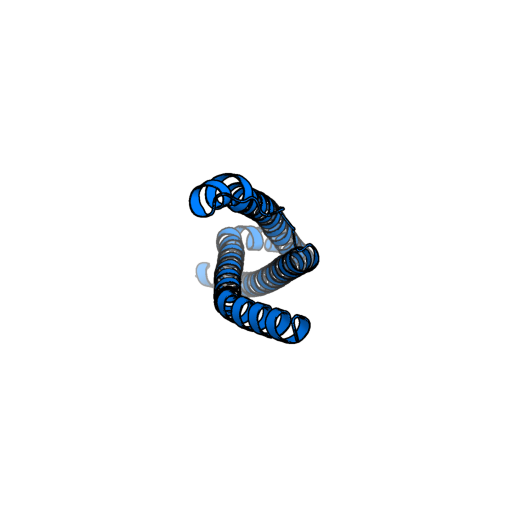251 -3.979 -13.244 1.00 89.12 114 ALA A N 1
ATOM 845 C CA . ALA A 1 114 ? 2.977 -4.037 -11.977 1.00 89.12 114 ALA A CA 1
ATOM 846 C C . ALA A 1 114 ? 2.583 -2.876 -11.054 1.00 89.12 114 ALA A C 1
ATOM 848 O O . ALA A 1 114 ? 2.338 -3.083 -9.868 1.00 89.12 114 ALA A O 1
ATOM 849 N N . VAL A 1 115 ? 2.429 -1.672 -11.613 1.00 91.94 115 VAL A N 1
ATOM 850 C CA . VAL A 1 115 ? 1.983 -0.480 -10.877 1.00 91.94 115 VAL A CA 1
ATOM 851 C C . VAL A 1 115 ? 0.586 -0.682 -10.284 1.00 91.94 115 VAL A C 1
ATOM 853 O O . VAL A 1 115 ? 0.384 -0.466 -9.089 1.00 91.94 115 VAL A O 1
ATOM 856 N N . CYS A 1 116 ? -0.376 -1.142 -11.086 1.00 94.31 116 CYS A N 1
ATOM 857 C CA . CYS A 1 116 ? -1.736 -1.417 -10.626 1.00 94.31 116 CYS A CA 1
ATOM 858 C C . CYS A 1 116 ? -1.778 -2.558 -9.601 1.00 94.31 116 CYS A C 1
ATOM 860 O O . CYS A 1 116 ? -2.506 -2.456 -8.614 1.00 94.31 116 CYS A O 1
ATOM 862 N N . ALA A 1 117 ? -0.987 -3.619 -9.794 1.00 93.69 117 ALA A N 1
ATOM 863 C CA . ALA A 1 117 ? -0.886 -4.710 -8.829 1.00 93.69 117 ALA A CA 1
ATOM 864 C C . ALA A 1 117 ? -0.308 -4.225 -7.489 1.00 93.69 117 ALA A C 1
ATOM 866 O O . ALA A 1 117 ? -0.887 -4.493 -6.438 1.00 93.69 117 ALA A O 1
ATOM 867 N N . GLY A 1 118 ? 0.778 -3.447 -7.518 1.00 92.62 118 GLY A N 1
ATOM 868 C CA . GLY A 1 118 ? 1.399 -2.877 -6.323 1.00 92.62 118 GLY A CA 1
ATOM 869 C C . GLY A 1 118 ? 0.473 -1.919 -5.569 1.00 92.62 118 GLY A C 1
ATOM 870 O O . GLY A 1 118 ? 0.351 -2.000 -4.344 1.00 92.62 118 GLY A O 1
ATOM 871 N N . ALA A 1 119 ? -0.252 -1.072 -6.302 1.00 94.06 119 ALA A N 1
ATOM 872 C CA . ALA A 1 119 ? -1.297 -0.209 -5.760 1.00 94.06 119 ALA A CA 1
ATOM 873 C C . ALA A 1 119 ? -2.415 -1.010 -5.075 1.00 94.06 119 ALA A C 1
ATOM 875 O O . ALA A 1 119 ? -2.779 -0.714 -3.935 1.00 94.06 119 ALA A O 1
ATOM 876 N N . ALA A 1 120 ? -2.925 -2.052 -5.737 1.00 94.88 120 ALA A N 1
ATOM 877 C CA . ALA A 1 120 ? -3.969 -2.910 -5.190 1.00 94.88 120 ALA A CA 1
ATOM 878 C C . ALA A 1 120 ? -3.509 -3.635 -3.915 1.00 94.88 120 ALA A C 1
ATOM 880 O O . ALA A 1 120 ? -4.243 -3.654 -2.928 1.00 94.88 120 ALA A O 1
ATOM 881 N N . ILE A 1 121 ? -2.282 -4.169 -3.902 1.00 94.50 121 ILE A N 1
ATOM 882 C CA . ILE A 1 121 ? -1.683 -4.818 -2.725 1.00 94.50 121 ILE A CA 1
ATOM 883 C C . ILE A 1 121 ? -1.560 -3.825 -1.565 1.00 94.50 121 ILE A C 1
ATOM 885 O O . ILE A 1 121 ? -1.937 -4.146 -0.439 1.00 94.50 121 ILE A O 1
ATOM 889 N N . THR A 1 122 ? -1.090 -2.606 -1.837 1.00 94.25 122 THR A N 1
ATOM 890 C CA . THR A 1 122 ? -0.916 -1.558 -0.820 1.00 94.25 122 THR A CA 1
ATOM 891 C C . THR A 1 122 ? -2.251 -1.155 -0.197 1.00 94.25 122 THR A C 1
ATOM 893 O O . THR A 1 122 ? -2.379 -1.112 1.026 1.00 94.25 122 THR A O 1
ATOM 896 N N . LEU A 1 123 ? -3.277 -0.922 -1.022 1.00 93.75 123 LEU A N 1
ATOM 897 C CA . LEU A 1 123 ? -4.622 -0.590 -0.547 1.00 93.75 123 LEU A CA 1
ATOM 898 C C . LEU A 1 123 ? -5.260 -1.752 0.223 1.00 93.75 123 LEU A C 1
ATOM 900 O O . LEU A 1 123 ? -5.835 -1.539 1.290 1.00 93.75 123 LEU A O 1
ATOM 904 N N . ALA A 1 124 ? -5.132 -2.986 -0.271 1.00 93.69 124 ALA A N 1
ATOM 905 C CA . ALA A 1 124 ? -5.643 -4.168 0.417 1.00 93.69 124 ALA A CA 1
ATOM 906 C C . ALA A 1 124 ? -4.991 -4.332 1.796 1.00 93.69 124 ALA A C 1
ATOM 908 O O . ALA A 1 124 ? -5.681 -4.553 2.791 1.00 93.69 124 ALA A O 1
ATOM 909 N N . ALA A 1 125 ? -3.675 -4.163 1.877 1.00 93.31 125 ALA A N 1
ATOM 910 C CA . ALA A 1 125 ? -2.943 -4.237 3.128 1.00 93.31 125 ALA A CA 1
ATOM 911 C C . ALA A 1 125 ? -3.296 -3.100 4.093 1.00 93.31 125 ALA A C 1
ATOM 913 O O . ALA A 1 125 ? -3.454 -3.362 5.282 1.00 93.31 125 ALA A O 1
ATOM 914 N N . ALA A 1 126 ? -3.496 -1.873 3.602 1.00 93.19 126 ALA A N 1
ATOM 915 C CA . ALA A 1 126 ? -3.978 -0.762 4.418 1.00 93.19 126 ALA A CA 1
ATOM 916 C C . ALA A 1 126 ? -5.347 -1.076 5.031 1.00 93.19 126 ALA A C 1
ATOM 918 O O . ALA A 1 126 ? -5.534 -0.957 6.238 1.00 93.19 126 ALA A O 1
ATOM 919 N N . VAL A 1 127 ? -6.287 -1.572 4.220 1.00 91.56 127 VAL A N 1
ATOM 920 C CA . VAL A 1 127 ? -7.615 -1.982 4.693 1.00 91.56 127 VAL A CA 1
ATOM 921 C C . VAL A 1 127 ? -7.510 -3.107 5.724 1.00 91.56 127 VAL A C 1
ATOM 923 O O . VAL A 1 127 ? -8.190 -3.064 6.750 1.00 91.56 127 VAL A O 1
ATOM 926 N N . LEU A 1 128 ? -6.663 -4.114 5.492 1.00 92.12 128 LEU A N 1
ATOM 927 C CA . LEU A 1 128 ? -6.443 -5.209 6.440 1.00 92.12 128 LEU A CA 1
ATOM 928 C C . LEU A 1 128 ? -5.833 -4.712 7.758 1.00 92.12 128 LEU A C 1
ATOM 930 O O . LEU A 1 128 ? -6.328 -5.077 8.827 1.00 92.12 128 LEU A O 1
ATOM 934 N N . ALA A 1 129 ? -4.821 -3.846 7.690 1.00 90.81 129 ALA A N 1
ATOM 935 C CA . ALA A 1 129 ? -4.172 -3.245 8.849 1.00 90.81 129 ALA A CA 1
ATOM 936 C C . ALA A 1 129 ? -5.150 -2.378 9.653 1.00 90.81 129 ALA A C 1
ATOM 938 O O . ALA A 1 129 ? -5.274 -2.558 10.863 1.00 90.81 129 ALA A O 1
ATOM 939 N N . SER A 1 130 ? -5.927 -1.514 8.995 1.00 88.75 130 SER A N 1
ATOM 940 C CA . SER A 1 130 ? -6.948 -0.691 9.650 1.00 88.75 130 SER A CA 1
ATOM 941 C C . SER A 1 130 ? -8.066 -1.526 10.266 1.00 88.75 130 SER A C 1
ATOM 943 O O . SER A 1 130 ? -8.512 -1.230 11.371 1.00 88.75 130 SER A O 1
ATOM 945 N N . ARG A 1 131 ? -8.503 -2.610 9.609 1.00 87.69 131 ARG A N 1
ATOM 946 C CA . ARG A 1 131 ? -9.470 -3.553 10.198 1.00 87.69 131 ARG A CA 1
ATOM 947 C C . ARG A 1 131 ? -8.905 -4.238 11.436 1.00 87.69 131 ARG A C 1
ATOM 949 O O . ARG A 1 131 ? -9.635 -4.432 12.407 1.00 87.69 131 ARG A O 1
ATOM 956 N N . TYR A 1 132 ? -7.633 -4.622 11.406 1.00 86.69 132 TYR A N 1
ATOM 957 C CA . TYR A 1 132 ? -6.960 -5.221 12.553 1.00 86.69 132 TYR A CA 1
ATOM 958 C C . TYR A 1 132 ? -6.834 -4.223 13.714 1.00 86.69 132 TYR A C 1
ATOM 960 O O . TYR A 1 132 ? -7.225 -4.542 14.838 1.00 86.69 132 TYR A O 1
ATOM 968 N N . ALA A 1 133 ? -6.401 -2.994 13.431 1.00 82.06 133 ALA A N 1
ATOM 969 C CA . ALA A 1 133 ? -6.288 -1.919 14.411 1.00 82.06 133 ALA A CA 1
ATOM 970 C C . ALA A 1 133 ? -7.651 -1.550 15.026 1.00 82.06 133 ALA A C 1
ATOM 972 O O . ALA A 1 133 ? -7.781 -1.495 16.246 1.00 82.06 133 ALA A O 1
ATOM 973 N N . ALA A 1 134 ? -8.703 -1.412 14.211 1.00 80.06 134 ALA A N 1
ATOM 974 C CA . ALA A 1 134 ? -10.065 -1.155 14.687 1.00 80.06 134 ALA A CA 1
ATOM 975 C C . ALA A 1 134 ? -10.600 -2.286 15.589 1.00 80.06 134 ALA A C 1
ATOM 977 O O . ALA A 1 134 ? -11.259 -2.043 16.604 1.00 80.06 134 ALA A O 1
ATOM 978 N N . ARG A 1 135 ? -10.291 -3.547 15.260 1.00 79.19 135 ARG A N 1
ATOM 979 C CA . ARG A 1 135 ? -10.636 -4.700 16.109 1.00 79.19 135 ARG A CA 1
ATOM 980 C C . ARG A 1 135 ? -9.896 -4.685 17.444 1.00 79.19 135 ARG A C 1
ATOM 982 O O . ARG A 1 135 ? -10.503 -5.020 18.456 1.00 79.19 135 ARG A O 1
ATOM 989 N N . GLN A 1 136 ? -8.620 -4.304 17.470 1.00 73.00 136 GLN A N 1
ATOM 990 C CA . GLN A 1 136 ? -7.893 -4.129 18.732 1.00 73.00 136 GLN A CA 1
ATOM 991 C C . GLN A 1 136 ? -8.501 -2.996 19.562 1.00 73.00 136 GLN A C 1
ATOM 993 O O . GLN A 1 136 ? -8.847 -3.200 20.726 1.00 73.00 136 GLN A O 1
ATOM 998 N N . ALA A 1 137 ? -8.723 -1.838 18.943 1.00 67.94 137 ALA A N 1
ATOM 999 C CA . ALA A 1 137 ? -9.240 -0.649 19.606 1.00 67.94 137 ALA A CA 1
ATOM 1000 C C . ALA A 1 137 ? -10.647 -0.825 20.177 1.00 67.94 137 ALA A C 1
ATOM 1002 O O . ALA A 1 137 ? -10.988 -0.152 21.133 1.00 67.94 137 ALA A O 1
ATOM 1003 N N . THR A 1 138 ? -11.467 -1.731 19.639 1.00 66.25 138 THR A N 1
ATOM 1004 C CA . THR A 1 138 ? -12.806 -2.028 20.182 1.00 66.25 138 THR A CA 1
ATOM 1005 C C . THR A 1 138 ? -12.791 -3.022 21.349 1.00 66.25 138 THR A C 1
ATOM 1007 O O . THR A 1 138 ? -13.769 -3.075 22.101 1.00 66.25 138 THR A O 1
ATOM 1010 N N . ARG A 1 139 ? -11.703 -3.786 21.530 1.00 63.72 139 ARG A N 1
ATOM 1011 C CA . ARG A 1 139 ? -11.515 -4.728 22.653 1.00 63.72 139 ARG A CA 1
ATOM 1012 C C . ARG A 1 139 ? -10.925 -4.067 23.901 1.00 63.72 139 ARG A C 1
ATOM 1014 O O . ARG A 1 139 ? -11.271 -4.451 25.010 1.00 63.72 139 ARG A O 1
ATOM 1021 N N . LEU A 1 140 ? -10.074 -3.065 23.717 1.00 55.56 140 LEU A N 1
ATOM 1022 C CA . LEU A 1 140 ? -9.406 -2.301 24.777 1.00 55.56 140 LEU A CA 1
ATOM 1023 C C . LEU A 1 140 ? -10.279 -1.334 25.631 1.00 55.56 140 LEU A C 1
ATOM 1025 O O . LEU A 1 140 ? -9.931 -1.150 26.797 1.00 55.56 140 LEU A O 1
ATOM 1029 N N . PRO A 1 141 ? -11.410 -0.741 25.177 1.00 57.16 141 PRO A N 1
ATOM 1030 C CA . PRO A 1 141 ? -12.009 0.410 25.867 1.00 57.16 141 PRO A CA 1
ATOM 1031 C C . PRO A 1 141 ? -12.759 0.080 27.156 1.00 57.16 141 PRO A C 1
ATOM 1033 O O . PRO A 1 141 ? -12.894 0.948 28.005 1.00 57.16 141 PRO A O 1
ATOM 1036 N N . VAL A 1 142 ? -13.272 -1.142 27.330 1.00 53.53 142 VAL A N 1
ATOM 1037 C CA . VAL A 1 142 ? -14.103 -1.449 28.513 1.00 53.53 142 VAL A CA 1
ATOM 1038 C C . VAL A 1 142 ? -13.238 -1.862 29.707 1.00 53.53 142 VAL A C 1
ATOM 1040 O O . VAL A 1 142 ? -13.522 -1.475 30.834 1.00 53.53 142 VAL A O 1
ATOM 1043 N N . ALA A 1 143 ? -12.140 -2.585 29.470 1.00 54.31 143 ALA A N 1
ATOM 1044 C CA . ALA A 1 143 ? -11.270 -3.059 30.545 1.00 54.31 143 ALA A CA 1
ATOM 1045 C C . ALA A 1 143 ? -10.392 -1.943 31.143 1.00 54.31 143 ALA A C 1
ATOM 1047 O O . ALA A 1 143 ? -10.220 -1.898 32.354 1.00 54.31 143 ALA A O 1
ATOM 1048 N N . GLN A 1 144 ? -9.872 -1.012 30.331 1.00 55.34 144 GLN A N 1
ATOM 1049 C CA . GLN A 1 144 ? -9.000 0.067 30.827 1.00 55.34 144 GLN A CA 1
ATOM 1050 C C . GLN A 1 144 ? -9.757 1.250 31.443 1.00 55.34 144 GLN A C 1
ATOM 1052 O O . GLN A 1 144 ? -9.235 1.886 32.354 1.00 55.34 144 GLN A O 1
ATOM 1057 N N . VAL A 1 145 ? -10.991 1.531 31.002 1.00 53.47 145 VAL A N 1
ATOM 1058 C CA . VAL A 1 145 ? -11.836 2.557 31.642 1.00 53.47 145 VAL A CA 1
ATOM 1059 C C . VAL A 1 145 ? -12.296 2.103 33.032 1.00 53.47 145 VAL A C 1
ATOM 1061 O O . VAL A 1 145 ? -12.412 2.935 33.923 1.00 53.47 145 VAL A O 1
ATOM 1064 N N . LEU A 1 146 ? -12.484 0.795 33.247 1.00 52.34 146 LEU A N 1
ATOM 1065 C CA . LEU A 1 146 ? -12.784 0.239 34.571 1.00 52.34 146 LEU A CA 1
ATOM 1066 C C . LEU A 1 146 ? -11.529 0.058 35.444 1.00 52.34 146 LEU A C 1
ATOM 1068 O O . LEU A 1 146 ? -11.614 0.247 36.651 1.00 52.34 146 LEU A O 1
ATOM 1072 N N . ALA A 1 147 ? -10.368 -0.255 34.858 1.00 55.97 147 ALA A N 1
ATOM 1073 C CA . ALA A 1 147 ? -9.125 -0.458 35.612 1.00 55.97 147 ALA A CA 1
ATOM 1074 C C . ALA A 1 147 ? -8.456 0.841 36.101 1.00 55.97 147 ALA A C 1
ATOM 1076 O O . ALA A 1 147 ? -7.798 0.811 37.129 1.00 55.97 147 ALA A O 1
ATOM 1077 N N . ASN A 1 148 ? -8.631 1.971 35.401 1.00 48.75 148 ASN A N 1
ATOM 1078 C CA . ASN A 1 148 ? -8.144 3.289 35.851 1.00 48.75 148 ASN A CA 1
ATOM 1079 C C . ASN A 1 148 ? -9.167 4.058 36.714 1.00 48.75 148 ASN A C 1
ATOM 1081 O O . ASN A 1 148 ? -8.920 5.209 37.071 1.00 48.75 148 ASN A O 1
ATOM 1085 N N . ALA A 1 149 ? -10.335 3.468 36.989 1.00 55.19 149 ALA A N 1
ATOM 1086 C CA . ALA A 1 149 ? -11.342 4.021 37.898 1.00 55.19 149 ALA A CA 1
ATOM 1087 C C . ALA A 1 149 ? -11.217 3.471 39.336 1.00 55.19 149 ALA A C 1
ATOM 1089 O O . ALA A 1 149 ? -12.058 3.788 40.179 1.00 55.19 149 ALA A O 1
ATOM 1090 N N . GLN A 1 150 ? -10.187 2.662 39.608 1.00 43.19 150 GLN A N 1
ATOM 1091 C CA . GLN A 1 150 ? -9.759 2.223 40.941 1.00 43.19 150 GLN A CA 1
ATOM 1092 C C . GLN A 1 150 ? -8.358 2.757 41.230 1.00 43.19 150 GLN A C 1
ATOM 1094 O O . GLN A 1 150 ? -8.085 3.014 42.422 1.00 43.19 150 GLN A O 1
#

Organism: NCBI:txid327160